Protein AF-A0A8J6YDC1-F1 (afdb_monomer)

Sequence (116 aa):
RLDNTLNIACHFIEGEGILFQLSEHGICASSGSACTSGSLEPSHVLRAMNVPFTAVHGSVRFSLSRYTTDEEIDTVIEVFPEIVASLRRLSPYWDTDSDAPTPEALKMLEQTEMPQ

Mean predicted aligned error: 6.03 Å

Structure (mmCIF, N/CA/C/O backbone):
data_AF-A0A8J6YDC1-F1
#
_entry.id   AF-A0A8J6YDC1-F1
#
loop_
_atom_site.group_PDB
_atom_site.id
_atom_site.type_symbol
_atom_site.label_atom_id
_atom_site.label_alt_id
_atom_site.label_comp_id
_atom_site.label_asym_id
_atom_site.label_entity_id
_atom_site.label_seq_id
_atom_site.pdbx_PDB_ins_code
_atom_site.Cartn_x
_atom_site.Cartn_y
_atom_site.Cartn_z
_atom_site.occupancy
_atom_site.B_iso_or_equiv
_atom_site.auth_seq_id
_atom_site.auth_comp_id
_atom_site.auth_asym_id
_atom_site.auth_atom_id
_atom_site.pdbx_PDB_model_num
ATOM 1 N N . ARG A 1 1 ? 6.953 -9.872 13.954 1.00 62.66 1 ARG A N 1
ATOM 2 C CA . ARG A 1 1 ? 5.987 -8.909 13.369 1.00 62.66 1 ARG A CA 1
ATOM 3 C C . ARG A 1 1 ? 4.886 -8.693 14.397 1.00 62.66 1 ARG A C 1
ATOM 5 O O . ARG A 1 1 ? 4.617 -9.637 15.128 1.00 62.66 1 ARG A O 1
ATOM 12 N N . LEU A 1 2 ? 4.329 -7.487 14.486 1.00 78.81 2 LEU A N 1
ATOM 13 C CA . LEU A 1 2 ? 3.118 -7.236 15.269 1.00 78.81 2 LEU A CA 1
ATOM 14 C C . LEU A 1 2 ? 1.911 -7.742 14.474 1.00 78.81 2 LEU A C 1
ATOM 16 O O . LEU A 1 2 ? 1.873 -7.595 13.252 1.00 78.81 2 LEU A O 1
ATOM 20 N N . ASP A 1 3 ? 0.976 -8.366 15.172 1.00 85.19 3 ASP A N 1
ATOM 21 C CA . ASP A 1 3 ? -0.257 -8.965 14.655 1.00 85.19 3 ASP A CA 1
ATOM 22 C C . ASP A 1 3 ? -1.234 -7.932 14.084 1.00 85.19 3 ASP A C 1
ATOM 24 O O . ASP A 1 3 ? -1.988 -8.235 13.165 1.00 85.19 3 ASP A O 1
ATOM 28 N N . ASN A 1 4 ? -1.169 -6.692 14.560 1.00 91.50 4 ASN A N 1
ATOM 29 C CA . ASN A 1 4 ? -2.057 -5.619 14.130 1.00 91.50 4 ASN A CA 1
ATOM 30 C C . ASN A 1 4 ? -1.497 -4.744 12.995 1.00 91.50 4 ASN A C 1
ATOM 32 O O . ASN A 1 4 ? -2.094 -3.719 12.673 1.00 91.50 4 ASN A O 1
ATOM 36 N N . THR A 1 5 ? -0.344 -5.084 12.412 1.00 91.50 5 THR A N 1
ATOM 37 C CA . THR A 1 5 ? 0.278 -4.265 11.357 1.00 91.50 5 THR A CA 1
ATOM 38 C C . THR A 1 5 ? 0.545 -5.065 10.093 1.00 91.50 5 THR A C 1
ATOM 40 O O . THR A 1 5 ? 1.283 -6.052 10.119 1.00 91.50 5 THR A O 1
ATOM 43 N N . LEU A 1 6 ? 0.028 -4.567 8.973 1.00 91.38 6 LEU A N 1
ATOM 44 C CA . LEU A 1 6 ? 0.273 -5.091 7.636 1.00 91.38 6 LEU A CA 1
ATOM 45 C C . LEU A 1 6 ? 0.980 -4.022 6.803 1.00 91.38 6 LEU A C 1
ATOM 47 O O . LEU A 1 6 ? 0.491 -2.904 6.690 1.00 91.38 6 LEU A O 1
ATOM 51 N N . ASN A 1 7 ? 2.132 -4.359 6.224 1.00 91.00 7 ASN A N 1
ATOM 52 C CA . ASN A 1 7 ? 2.816 -3.517 5.244 1.00 91.00 7 ASN A CA 1
ATOM 53 C C . ASN A 1 7 ? 2.852 -4.252 3.900 1.00 91.00 7 ASN A C 1
ATOM 55 O O . ASN A 1 7 ? 3.315 -5.394 3.84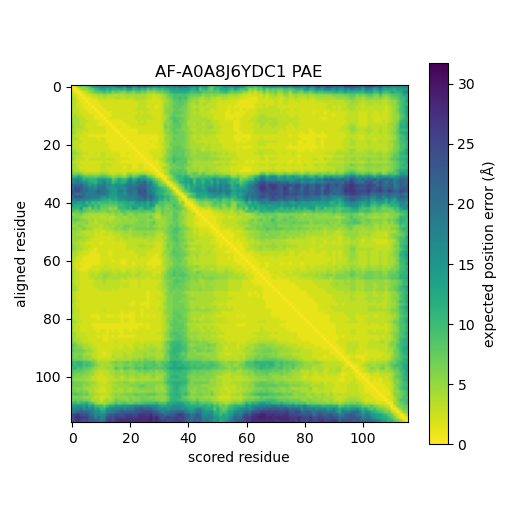3 1.00 91.00 7 ASN A O 1
ATOM 59 N N . ILE A 1 8 ? 2.342 -3.598 2.859 1.00 92.31 8 ILE A N 1
ATOM 60 C CA . ILE A 1 8 ? 2.293 -4.080 1.480 1.00 92.31 8 ILE A CA 1
ATOM 61 C C . ILE A 1 8 ? 3.116 -3.116 0.629 1.00 92.31 8 ILE A C 1
ATOM 63 O O . ILE A 1 8 ? 2.926 -1.906 0.709 1.00 92.31 8 ILE A O 1
ATOM 67 N N . ALA A 1 9 ? 4.013 -3.650 -0.197 1.00 91.44 9 ALA A N 1
ATOM 68 C CA . ALA A 1 9 ? 4.777 -2.881 -1.171 1.00 91.44 9 ALA A CA 1
ATOM 69 C C . ALA A 1 9 ? 4.297 -3.238 -2.580 1.00 91.44 9 ALA A C 1
ATOM 71 O O . ALA A 1 9 ? 4.339 -4.403 -2.975 1.00 91.44 9 ALA A O 1
ATOM 72 N N . CYS A 1 10 ? 3.814 -2.244 -3.320 1.00 93.12 10 CYS A N 1
ATOM 73 C CA . CYS A 1 10 ? 3.312 -2.425 -4.676 1.00 93.12 10 CYS A CA 1
ATOM 74 C C . CYS A 1 10 ? 4.360 -1.971 -5.690 1.00 93.12 10 CYS A C 1
ATOM 76 O O . CYS A 1 10 ? 4.838 -0.840 -5.630 1.00 93.12 10 CYS A O 1
ATOM 78 N N . HIS A 1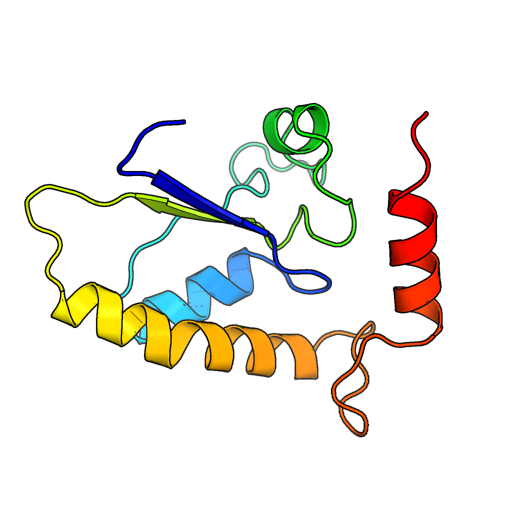 11 ? 4.698 -2.839 -6.643 1.00 92.94 11 HIS A N 1
ATOM 79 C CA . HIS A 1 11 ? 5.635 -2.478 -7.700 1.00 92.94 11 HIS A CA 1
ATOM 80 C C . HIS A 1 11 ? 5.064 -1.404 -8.634 1.00 92.94 11 HIS A C 1
ATOM 82 O O . HIS A 1 11 ? 3.886 -1.457 -8.999 1.00 92.94 11 HIS A O 1
ATOM 88 N N . PHE A 1 12 ? 5.949 -0.502 -9.068 1.00 92.94 12 PHE A N 1
ATOM 89 C CA . PHE A 1 12 ? 5.748 0.459 -10.158 1.00 92.94 12 PHE A CA 1
ATOM 90 C C . PHE A 1 12 ? 4.705 1.553 -9.918 1.00 92.94 12 PHE A C 1
ATOM 92 O O . PHE A 1 12 ? 4.288 2.211 -10.871 1.00 92.94 12 PHE A O 1
ATOM 99 N N . ILE A 1 13 ? 4.295 1.770 -8.671 1.00 93.00 13 ILE A N 1
ATOM 100 C CA . ILE A 1 13 ? 3.370 2.840 -8.289 1.00 93.00 13 ILE A CA 1
ATOM 101 C C . ILE A 1 13 ? 3.851 3.535 -7.015 1.00 93.00 13 ILE A C 1
ATOM 103 O O . ILE A 1 13 ? 4.578 2.951 -6.214 1.00 93.00 13 ILE A O 1
ATOM 107 N N . GLU A 1 14 ? 3.430 4.783 -6.827 1.00 91.12 14 GLU A N 1
ATOM 108 C CA . GLU A 1 14 ? 3.792 5.607 -5.672 1.00 91.12 14 GLU A CA 1
ATOM 109 C C . GLU A 1 14 ? 2.785 5.447 -4.529 1.00 91.12 14 GLU A C 1
ATOM 111 O O . GLU A 1 14 ? 1.569 5.523 -4.729 1.00 91.12 14 GLU A O 1
ATOM 116 N N . GLY A 1 15 ? 3.290 5.284 -3.304 1.00 91.44 15 GLY A N 1
ATOM 117 C CA . GLY A 1 15 ? 2.477 5.107 -2.102 1.00 91.44 15 GLY A CA 1
ATOM 118 C C . GLY A 1 15 ? 1.585 6.312 -1.804 1.00 91.44 15 GLY A C 1
ATOM 119 O O . GLY A 1 15 ? 0.465 6.134 -1.334 1.00 91.44 15 GLY A O 1
ATOM 120 N N . GLU A 1 16 ? 2.027 7.529 -2.137 1.00 90.81 16 GLU A N 1
ATOM 121 C CA . GLU A 1 16 ? 1.213 8.744 -1.983 1.00 90.81 16 GLU A CA 1
ATOM 122 C C . GLU A 1 16 ? -0.052 8.708 -2.850 1.00 90.81 16 GLU A C 1
ATOM 124 O O . GLU A 1 16 ? -1.122 9.090 -2.381 1.00 90.81 16 GLU A O 1
ATOM 129 N N . GLY A 1 17 ? 0.037 8.173 -4.074 1.00 93.38 17 GLY A N 1
ATOM 130 C CA . GLY A 1 17 ? -1.126 7.984 -4.942 1.00 93.38 17 GLY A CA 1
ATOM 131 C C . GLY A 1 17 ? -2.117 6.967 -4.373 1.00 93.38 17 GLY A C 1
ATOM 132 O O . GLY A 1 17 ? -3.328 7.172 -4.460 1.00 93.38 17 GLY A O 1
ATOM 133 N N . ILE A 1 18 ? -1.609 5.905 -3.737 1.00 95.25 18 ILE A N 1
ATOM 134 C CA . ILE A 1 18 ? -2.446 4.906 -3.059 1.00 95.25 18 ILE A CA 1
ATOM 135 C C . ILE A 1 18 ? -3.167 5.549 -1.869 1.00 95.25 18 ILE A C 1
ATOM 137 O O . ILE A 1 18 ? -4.376 5.392 -1.731 1.00 95.25 18 ILE A O 1
ATOM 141 N N . LEU A 1 19 ? -2.450 6.305 -1.029 1.00 94.75 19 LEU A N 1
ATOM 142 C CA . LEU A 1 19 ? -3.049 7.000 0.116 1.00 94.75 19 LEU A CA 1
ATOM 143 C C . LEU A 1 19 ? -4.104 8.022 -0.309 1.00 94.75 19 LEU A C 1
ATOM 145 O O . LEU A 1 19 ? -5.135 8.136 0.350 1.00 94.75 19 LEU A O 1
ATOM 149 N N . PHE A 1 20 ? -3.850 8.748 -1.400 1.00 94.94 20 PHE A N 1
ATOM 150 C CA . PHE A 1 20 ? -4.795 9.716 -1.939 1.00 94.94 20 PHE A CA 1
ATOM 151 C C . PHE A 1 20 ? -6.120 9.044 -2.316 1.00 94.94 20 PHE A C 1
ATOM 153 O O . PHE A 1 20 ? -7.158 9.450 -1.803 1.00 94.94 20 PHE A O 1
ATOM 160 N N . GLN A 1 21 ? -6.093 7.969 -3.111 1.00 96.38 21 GLN A N 1
ATOM 161 C CA . GLN A 1 21 ? -7.328 7.270 -3.492 1.00 96.38 21 GLN A CA 1
ATOM 162 C C . GLN A 1 21 ? -7.989 6.557 -2.304 1.00 96.38 21 GLN A C 1
ATOM 164 O O . GLN A 1 21 ? -9.204 6.619 -2.159 1.00 96.38 21 GLN A O 1
ATOM 169 N N . LEU A 1 22 ? -7.220 5.959 -1.385 1.00 96.31 22 LEU A N 1
ATOM 170 C CA . LEU A 1 22 ? -7.781 5.375 -0.156 1.00 96.31 22 LEU A CA 1
ATOM 171 C C . LEU A 1 22 ? -8.568 6.408 0.667 1.00 96.31 22 LEU A C 1
ATOM 173 O O . LEU A 1 22 ? -9.618 6.080 1.222 1.00 96.31 22 LEU A O 1
ATOM 177 N N . SER A 1 23 ? -8.100 7.660 0.706 1.00 95.56 23 SER A N 1
ATOM 178 C CA . SER A 1 23 ? -8.788 8.736 1.423 1.00 95.56 23 SER A CA 1
ATOM 179 C C . SER A 1 23 ? -10.153 9.090 0.823 1.00 95.56 23 SER A C 1
ATOM 181 O O . SER A 1 23 ? -11.063 9.437 1.575 1.00 95.56 23 SER A O 1
ATOM 183 N N . GLU A 1 24 ? -10.339 8.929 -0.493 1.00 95.38 24 GLU A N 1
ATOM 184 C CA . GLU A 1 24 ? -11.636 9.134 -1.160 1.00 95.38 24 GLU A CA 1
ATOM 185 C C . GLU A 1 24 ? -12.670 8.085 -0.723 1.00 95.38 24 GLU A C 1
ATOM 187 O O . GLU A 1 24 ? -13.863 8.376 -0.656 1.00 95.38 24 GLU A O 1
ATOM 192 N N . HIS A 1 25 ? -12.202 6.897 -0.331 1.00 94.38 25 HIS A N 1
ATOM 193 C CA . HIS A 1 25 ? -13.014 5.831 0.260 1.00 94.38 25 HIS A CA 1
ATOM 194 C C . HIS A 1 25 ? -13.117 5.924 1.793 1.00 94.38 25 HIS A C 1
ATOM 196 O O . HIS A 1 25 ? -13.662 5.026 2.431 1.00 94.38 25 HIS A O 1
ATOM 202 N N . GLY A 1 26 ? -12.593 6.990 2.411 1.00 94.69 26 GLY A N 1
ATOM 203 C CA . GLY A 1 26 ? -12.602 7.165 3.867 1.00 94.69 26 GLY A CA 1
ATOM 204 C C . GLY A 1 26 ? -11.629 6.251 4.623 1.00 94.69 26 GLY A C 1
ATOM 205 O O . GLY A 1 26 ? -11.734 6.131 5.843 1.00 94.69 26 GLY A O 1
ATOM 206 N N . ILE A 1 27 ? -10.674 5.619 3.931 1.00 95.94 27 ILE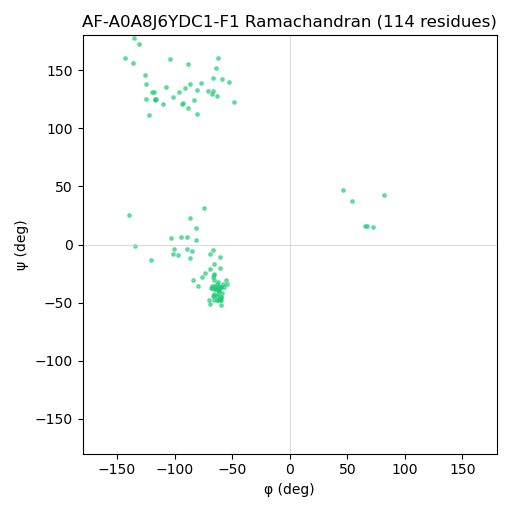 A N 1
ATOM 207 C CA . ILE A 1 27 ? -9.702 4.699 4.529 1.00 95.94 27 ILE A CA 1
ATOM 208 C C . ILE A 1 27 ? -8.422 5.455 4.889 1.00 95.94 27 ILE A C 1
ATOM 210 O O . ILE A 1 27 ? -7.724 6.006 4.037 1.00 95.94 27 ILE A O 1
ATOM 214 N N . CYS A 1 28 ? -8.064 5.419 6.171 1.00 93.88 28 CYS A N 1
ATOM 215 C CA . CYS A 1 28 ? -6.818 5.988 6.672 1.00 93.88 28 CYS A CA 1
ATOM 216 C C . CYS A 1 28 ? -5.706 4.932 6.694 1.00 93.88 28 CYS A C 1
ATOM 218 O O . CYS A 1 28 ? -5.796 3.928 7.399 1.00 93.88 28 CYS A O 1
ATOM 220 N N . ALA A 1 29 ? -4.610 5.197 5.987 1.00 94.38 29 ALA A N 1
ATOM 221 C CA . ALA A 1 29 ? -3.402 4.378 6.006 1.00 94.38 29 ALA A CA 1
ATOM 222 C C . ALA A 1 29 ? -2.149 5.263 6.107 1.00 94.38 29 ALA A C 1
ATOM 224 O O . ALA A 1 29 ? -2.228 6.489 6.154 1.00 94.38 29 ALA A O 1
ATOM 225 N N . SER A 1 30 ? -0.971 4.644 6.174 1.00 91.06 30 SER A N 1
ATOM 226 C CA . SER A 1 30 ? 0.309 5.365 6.202 1.00 91.06 30 SER A CA 1
ATOM 227 C C . SER A 1 30 ? 1.236 4.863 5.106 1.00 91.06 30 SER A C 1
ATOM 229 O O . SER A 1 30 ? 1.228 3.674 4.808 1.00 91.06 30 SER A O 1
ATOM 231 N N . SER A 1 31 ? 2.058 5.740 4.533 1.00 86.75 31 SER A N 1
ATOM 232 C CA . SER A 1 31 ? 3.088 5.325 3.581 1.00 86.75 31 SER A CA 1
ATOM 233 C C . SER A 1 31 ? 4.360 4.927 4.329 1.00 86.75 31 SER A C 1
ATOM 235 O O . SER A 1 31 ? 4.771 5.591 5.285 1.00 86.75 31 SER A O 1
ATOM 237 N N . GLY A 1 32 ? 4.987 3.833 3.896 1.00 68.38 32 GLY A N 1
ATOM 238 C CA . GLY A 1 32 ? 6.307 3.404 4.359 1.00 68.38 32 GLY A CA 1
ATOM 239 C C . GLY A 1 32 ? 7.470 4.071 3.614 1.00 68.38 32 GLY A C 1
ATOM 240 O O . GLY A 1 32 ? 8.620 3.860 4.001 1.00 68.38 32 GLY A O 1
ATOM 241 N N . SER A 1 33 ? 7.191 4.871 2.575 1.00 61.75 33 SER A N 1
ATOM 242 C CA . SER A 1 33 ? 8.156 5.327 1.561 1.00 61.75 33 SER A CA 1
ATOM 243 C C . SER A 1 33 ? 9.051 6.521 1.941 1.00 61.75 33 SER A C 1
ATOM 245 O O . SER A 1 33 ? 9.760 7.022 1.081 1.00 61.75 33 SER A O 1
ATOM 247 N N . ALA A 1 34 ? 9.128 6.901 3.225 1.00 53.34 34 ALA A N 1
ATOM 248 C CA . ALA A 1 34 ? 9.953 8.006 3.762 1.00 53.34 34 ALA A CA 1
ATOM 249 C C . ALA A 1 34 ? 9.380 9.439 3.650 1.00 53.34 34 ALA A C 1
ATOM 251 O O . ALA A 1 34 ? 10.115 10.401 3.441 1.00 53.34 34 ALA A O 1
ATOM 252 N N . CYS A 1 35 ? 8.090 9.639 3.921 1.00 50.41 35 CYS A N 1
ATOM 253 C CA . CYS A 1 35 ? 7.455 10.965 3.828 1.00 50.41 35 CYS A CA 1
ATOM 254 C C . CYS A 1 35 ? 7.775 11.979 4.965 1.00 50.41 35 CYS A C 1
ATOM 256 O O . CYS A 1 35 ? 6.929 12.811 5.272 1.00 50.41 35 CYS A O 1
ATOM 258 N N . THR A 1 36 ? 8.959 11.990 5.602 1.00 46.56 36 THR A N 1
ATOM 259 C CA . THR A 1 36 ? 9.281 13.030 6.622 1.00 46.56 36 THR A CA 1
ATOM 260 C C . THR A 1 36 ? 10.703 13.609 6.604 1.00 46.56 36 THR A C 1
ATOM 262 O O . THR A 1 36 ? 11.155 14.107 7.633 1.00 46.56 36 THR A O 1
ATOM 265 N N . SER A 1 37 ? 11.437 13.606 5.484 1.00 51.28 37 SER A N 1
ATOM 266 C CA . SER A 1 37 ? 12.765 14.267 5.449 1.00 51.28 37 SER A CA 1
ATOM 267 C C . SER A 1 37 ? 13.059 15.161 4.240 1.00 51.28 37 SER A C 1
ATOM 269 O O . SER A 1 37 ? 14.134 15.754 4.196 1.00 51.28 37 SER A O 1
ATOM 271 N N . GLY A 1 38 ? 12.143 15.299 3.272 1.00 49.44 38 GLY A N 1
ATOM 272 C CA . GLY A 1 38 ? 12.413 16.067 2.044 1.00 49.44 38 GLY A CA 1
ATOM 273 C C . GLY A 1 38 ? 13.512 15.454 1.163 1.00 49.44 38 GLY A C 1
ATOM 274 O O . GLY A 1 38 ? 14.056 16.128 0.293 1.00 49.44 38 GLY A O 1
ATOM 275 N N . SER A 1 39 ? 13.858 14.187 1.403 1.00 53.59 39 SER A N 1
ATOM 276 C CA . SER A 1 39 ? 14.831 13.421 0.631 1.00 53.59 39 SER A CA 1
ATOM 277 C C . SER A 1 39 ? 14.100 12.388 -0.223 1.00 53.59 39 SER A C 1
ATOM 279 O O . SER A 1 39 ? 13.217 11.702 0.282 1.00 53.59 39 SER A O 1
ATOM 281 N N . LEU A 1 40 ? 14.489 12.261 -1.498 1.00 58.50 40 LEU A N 1
ATOM 282 C CA . LEU A 1 40 ? 14.022 11.202 -2.409 1.00 58.50 40 LEU A CA 1
ATOM 283 C C . LEU A 1 40 ? 14.504 9.797 -1.994 1.00 58.50 40 LEU A C 1
ATOM 285 O O . LEU A 1 40 ? 14.160 8.810 -2.641 1.00 58.50 40 LEU A O 1
ATOM 289 N N . GLU A 1 41 ? 15.344 9.704 -0.961 1.00 63.44 41 GLU A N 1
ATOM 290 C CA . GLU A 1 41 ? 15.940 8.446 -0.537 1.00 63.44 41 GLU A CA 1
ATOM 291 C C . GLU A 1 41 ? 14.903 7.513 0.108 1.00 63.44 41 GLU A C 1
ATOM 293 O O . GLU A 1 41 ? 14.182 7.920 1.026 1.00 63.44 41 GLU A O 1
ATOM 298 N N . PRO A 1 42 ? 14.866 6.233 -0.301 1.00 65.88 42 PRO A N 1
ATOM 299 C CA . PRO A 1 42 ? 13.924 5.276 0.248 1.00 65.88 42 PRO A CA 1
ATOM 300 C C . PRO A 1 42 ? 14.163 5.029 1.737 1.00 65.88 42 PRO A C 1
ATOM 302 O O . PRO A 1 42 ? 15.291 5.088 2.237 1.00 65.88 42 PRO A O 1
ATOM 305 N N . SER A 1 43 ? 13.085 4.680 2.445 1.00 71.75 43 SER A N 1
ATOM 306 C CA . SER A 1 43 ? 13.111 4.382 3.879 1.00 71.75 43 SER A CA 1
ATOM 307 C C . SER A 1 43 ? 14.243 3.420 4.238 1.00 71.75 43 SER A C 1
ATOM 309 O O . SER A 1 43 ? 14.307 2.294 3.740 1.00 71.75 43 SER A O 1
ATOM 311 N N . HIS A 1 44 ? 15.120 3.850 5.152 1.00 74.19 44 HIS A N 1
ATOM 312 C CA . HIS A 1 44 ? 16.244 3.043 5.634 1.00 74.19 44 HIS A CA 1
ATOM 313 C C . HIS A 1 44 ? 15.788 1.685 6.193 1.00 74.19 44 HIS A C 1
ATOM 315 O O . HIS A 1 44 ? 16.505 0.697 6.060 1.00 74.19 44 HIS A O 1
ATOM 321 N N . VAL A 1 45 ? 14.574 1.614 6.757 1.00 81.00 45 VAL A N 1
ATOM 322 C CA . VAL A 1 45 ? 13.970 0.365 7.239 1.00 81.00 45 VAL A CA 1
ATOM 323 C C . VAL A 1 45 ? 13.587 -0.543 6.072 1.00 81.00 45 VAL A C 1
ATOM 325 O O . VAL A 1 45 ? 13.932 -1.719 6.090 1.00 81.00 45 VAL A O 1
ATOM 328 N N . LEU A 1 46 ? 12.905 -0.022 5.046 1.00 78.50 46 LEU A N 1
ATOM 329 C CA . LEU A 1 46 ? 12.504 -0.831 3.886 1.00 78.50 46 LEU A CA 1
ATOM 330 C C . LEU A 1 46 ? 13.725 -1.340 3.106 1.00 78.50 46 LEU A C 1
ATOM 332 O O . LEU A 1 46 ? 13.743 -2.496 2.690 1.00 78.50 46 LEU A O 1
ATOM 336 N N . ARG A 1 47 ? 14.776 -0.517 2.995 1.00 75.31 47 ARG A N 1
ATOM 337 C CA . ARG A 1 47 ? 16.073 -0.923 2.433 1.00 75.31 47 ARG A CA 1
ATOM 338 C C . ARG A 1 47 ? 16.713 -2.050 3.239 1.00 75.31 47 ARG A C 1
ATOM 340 O O . ARG A 1 47 ? 17.129 -3.040 2.657 1.00 75.31 47 ARG A O 1
ATOM 347 N N . ALA A 1 48 ? 16.758 -1.929 4.567 1.00 83.31 48 ALA A N 1
ATOM 348 C CA . ALA A 1 48 ? 17.301 -2.973 5.440 1.00 83.31 48 ALA A CA 1
ATOM 349 C C . ALA A 1 48 ? 16.466 -4.268 5.423 1.00 83.31 48 ALA A C 1
ATOM 351 O O . ALA A 1 48 ? 16.992 -5.345 5.688 1.00 83.31 48 ALA A O 1
ATOM 352 N N . MET A 1 49 ? 15.172 -4.174 5.102 1.00 83.50 49 MET A N 1
ATOM 353 C CA . MET A 1 49 ? 14.291 -5.326 4.881 1.00 83.50 49 MET A CA 1
ATOM 354 C C . MET A 1 49 ? 14.417 -5.929 3.474 1.00 83.50 49 MET A C 1
ATOM 356 O O . MET A 1 49 ? 13.663 -6.848 3.160 1.00 83.50 49 MET A O 1
ATOM 360 N N . ASN A 1 50 ? 15.337 -5.432 2.638 1.00 83.38 50 ASN A N 1
ATOM 361 C CA . ASN A 1 50 ? 15.514 -5.842 1.243 1.00 83.38 50 ASN A CA 1
ATOM 362 C C . ASN A 1 50 ? 14.221 -5.743 0.419 1.00 83.38 50 ASN A C 1
ATOM 364 O O . ASN A 1 50 ? 13.946 -6.587 -0.433 1.00 83.38 50 ASN A O 1
ATOM 368 N N . VAL A 1 51 ? 13.407 -4.712 0.668 1.00 83.56 51 VAL A N 1
ATOM 369 C CA . VAL A 1 51 ? 12.269 -4.412 -0.206 1.00 83.56 51 VAL A CA 1
ATOM 370 C C . VAL A 1 51 ? 12.812 -3.944 -1.561 1.00 83.56 51 VAL A C 1
ATOM 372 O O . VAL A 1 51 ? 13.645 -3.032 -1.583 1.00 83.56 51 VAL A O 1
ATOM 375 N N . PRO A 1 52 ? 12.349 -4.523 -2.684 1.00 86.75 52 PRO A N 1
ATOM 376 C CA . PRO A 1 52 ? 12.786 -4.129 -4.014 1.00 86.75 52 PRO A CA 1
ATOM 377 C C . PRO A 1 52 ? 12.661 -2.628 -4.268 1.00 86.75 52 PRO A C 1
ATOM 379 O O . PRO A 1 52 ? 11.644 -2.024 -3.924 1.00 86.75 52 PRO A O 1
ATOM 382 N N . PHE A 1 53 ? 13.646 -2.031 -4.947 1.00 84.19 53 PHE A N 1
ATOM 383 C CA . PHE A 1 53 ? 13.587 -0.612 -5.325 1.00 84.19 53 PHE A CA 1
ATOM 384 C C . PHE A 1 53 ? 12.348 -0.299 -6.179 1.00 84.19 53 PHE A C 1
ATOM 386 O O . PHE A 1 53 ? 11.724 0.744 -6.027 1.00 84.19 53 PHE A O 1
ATOM 393 N N . THR A 1 54 ? 11.921 -1.251 -7.007 1.00 88.94 54 THR A N 1
ATOM 394 C CA . THR A 1 54 ? 10.706 -1.146 -7.823 1.00 88.94 54 THR A CA 1
ATOM 395 C C . THR A 1 54 ? 9.408 -1.087 -7.007 1.00 88.94 54 THR A C 1
ATOM 397 O O . THR A 1 54 ? 8.390 -0.691 -7.564 1.00 88.94 54 THR A O 1
ATOM 400 N N . ALA A 1 55 ? 9.418 -1.458 -5.718 1.00 89.56 55 ALA A N 1
ATOM 401 C CA . ALA A 1 55 ? 8.246 -1.462 -4.830 1.00 89.56 55 ALA A CA 1
ATOM 402 C C . ALA A 1 55 ? 8.384 -0.569 -3.586 1.00 89.56 55 ALA A C 1
ATOM 404 O O . ALA A 1 55 ? 7.395 -0.318 -2.899 1.00 89.56 55 ALA A O 1
ATOM 405 N N . VAL A 1 56 ? 9.591 -0.092 -3.267 1.00 86.94 56 VAL A N 1
ATOM 406 C CA . VAL A 1 56 ? 9.867 0.637 -2.017 1.00 86.94 56 VAL A CA 1
ATOM 407 C C . VAL A 1 56 ? 9.051 1.926 -1.892 1.00 86.94 56 VAL A C 1
ATOM 409 O O . VAL A 1 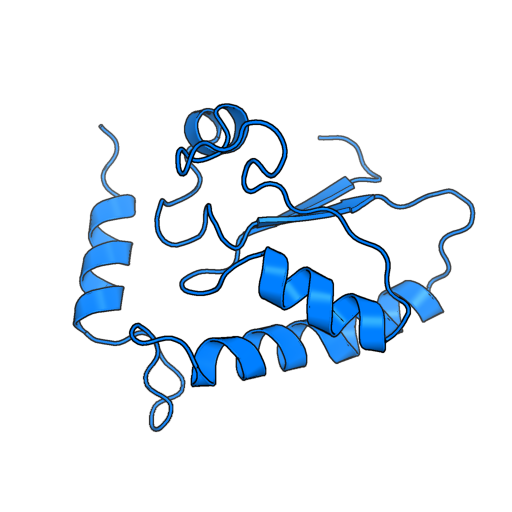56 ? 8.593 2.273 -0.802 1.00 86.94 56 VAL A O 1
ATOM 412 N N . HIS A 1 57 ? 8.826 2.600 -3.019 1.00 87.50 57 HIS A N 1
ATOM 413 C CA . HIS A 1 57 ? 8.042 3.826 -3.099 1.00 87.50 57 HIS A CA 1
ATOM 414 C C . HIS A 1 57 ? 6.531 3.564 -3.011 1.00 87.50 57 HIS A C 1
ATOM 416 O O . HIS A 1 57 ? 5.800 4.375 -2.449 1.00 87.50 57 HIS A O 1
ATOM 422 N N . GLY A 1 58 ? 6.077 2.382 -3.436 1.00 91.31 58 GLY A N 1
ATOM 423 C CA . GLY A 1 58 ? 4.694 1.908 -3.348 1.00 91.31 58 GLY A CA 1
ATOM 424 C C . GLY A 1 58 ? 4.337 1.211 -2.032 1.00 91.31 58 GLY A C 1
ATOM 425 O O . GLY A 1 58 ? 3.429 0.379 -2.014 1.00 91.31 58 GLY A O 1
ATOM 426 N N . SER A 1 59 ? 5.070 1.472 -0.944 1.00 91.31 59 SER A N 1
ATOM 427 C CA . SER A 1 59 ? 4.824 0.845 0.361 1.00 91.31 59 SER A CA 1
ATOM 428 C C . SER A 1 59 ? 3.719 1.554 1.140 1.00 91.31 59 SER A C 1
ATOM 430 O O . SER A 1 59 ? 3.830 2.735 1.464 1.00 91.31 59 SER A O 1
ATOM 432 N N . VAL A 1 60 ? 2.696 0.798 1.533 1.00 92.88 60 VAL A N 1
ATOM 433 C CA . VAL A 1 60 ? 1.588 1.248 2.380 1.00 92.88 60 VAL A CA 1
ATOM 434 C C . VAL A 1 60 ? 1.471 0.330 3.589 1.00 92.88 60 VAL A C 1
ATOM 436 O O . VAL A 1 60 ? 1.594 -0.892 3.495 1.00 92.88 60 VAL A O 1
ATOM 439 N N . ARG A 1 61 ? 1.238 0.929 4.754 1.00 93.38 61 ARG A N 1
ATOM 440 C CA . ARG A 1 61 ? 1.033 0.247 6.025 1.00 93.38 61 ARG A CA 1
ATOM 441 C C . ARG A 1 61 ? -0.365 0.524 6.561 1.00 93.38 61 ARG A C 1
ATOM 443 O O . ARG A 1 61 ? -0.703 1.679 6.844 1.00 93.38 61 ARG A O 1
ATOM 450 N N . PHE A 1 62 ? -1.082 -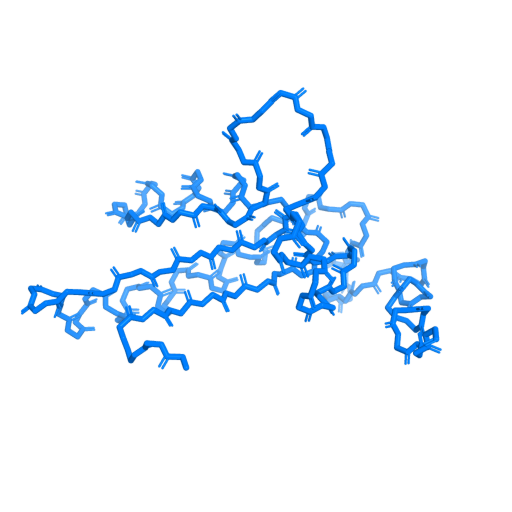0.563 6.813 1.00 94.25 62 PHE A N 1
ATOM 451 C CA . PHE A 1 62 ? -2.324 -0.618 7.571 1.00 94.25 62 PHE A CA 1
ATOM 452 C C . PHE A 1 62 ? -2.022 -1.012 9.020 1.00 94.25 62 PHE A C 1
ATOM 454 O O . PHE A 1 62 ? -1.286 -1.970 9.279 1.00 94.25 62 PHE A O 1
ATOM 461 N N . SER A 1 63 ? -2.578 -0.254 9.960 1.00 94.12 63 SER A N 1
ATOM 462 C CA . SER A 1 63 ? -2.448 -0.492 11.398 1.00 94.12 63 SER A CA 1
ATOM 463 C C . SER A 1 63 ? -3.843 -0.654 11.980 1.00 94.12 63 SER A C 1
ATOM 465 O O . SER A 1 63 ? -4.610 0.305 12.015 1.00 94.12 63 SER A O 1
ATOM 467 N N . LEU A 1 64 ? -4.164 -1.862 12.421 1.00 95.00 64 LEU A N 1
ATOM 468 C CA . LEU A 1 64 ? -5.480 -2.215 12.934 1.00 95.00 64 LEU A CA 1
ATOM 469 C C . LEU A 1 64 ? -5.562 -1.946 14.438 1.00 95.00 64 LEU A C 1
ATOM 471 O O . LEU A 1 64 ? -4.552 -1.933 15.158 1.00 95.00 64 LEU A O 1
ATOM 475 N N . SER A 1 65 ? -6.784 -1.738 14.920 1.00 94.00 65 SER A N 1
ATOM 476 C CA . SER A 1 65 ? -7.074 -1.528 16.336 1.00 94.00 65 SER A CA 1
ATOM 477 C C . SER A 1 65 ? -8.213 -2.432 16.798 1.00 94.00 65 SER A C 1
ATOM 479 O O . SER A 1 65 ? -8.907 -3.039 15.992 1.00 94.00 65 SER A O 1
ATOM 481 N N . ARG A 1 66 ? -8.473 -2.455 18.109 1.00 94.88 66 ARG A N 1
ATOM 482 C CA . ARG A 1 66 ? -9.642 -3.143 18.686 1.00 94.88 66 ARG A CA 1
ATOM 483 C C . ARG A 1 66 ? -11.002 -2.618 18.198 1.00 94.88 66 ARG A C 1
ATOM 485 O O . ARG A 1 66 ? -12.019 -3.189 18.570 1.00 94.88 66 ARG A O 1
ATOM 492 N N . TYR A 1 67 ? -11.012 -1.483 17.502 1.00 95.88 67 TYR A N 1
ATOM 493 C CA . TYR A 1 67 ? -12.212 -0.860 16.950 1.00 95.88 67 TYR A CA 1
ATOM 494 C C . TYR A 1 67 ? -12.374 -1.123 15.455 1.00 95.88 67 TYR A C 1
ATOM 496 O O . TYR A 1 67 ? -13.408 -0.759 14.916 1.00 95.88 67 TYR A O 1
ATOM 504 N N . THR A 1 68 ? -11.369 -1.721 14.807 1.00 96.06 68 THR A N 1
ATOM 505 C CA . THR A 1 68 ? -11.473 -2.093 13.399 1.00 96.06 68 THR A CA 1
ATOM 506 C C . THR A 1 68 ? -12.520 -3.191 13.242 1.00 96.06 68 THR A C 1
ATOM 508 O O . THR A 1 68 ? -12.482 -4.162 14.004 1.00 96.06 68 THR A O 1
ATOM 511 N N . THR A 1 69 ? -13.434 -3.040 12.285 1.00 97.25 69 THR A N 1
ATOM 512 C CA . THR A 1 69 ? -14.491 -4.030 12.017 1.00 97.25 69 THR A CA 1
ATOM 513 C C . THR A 1 69 ? -14.197 -4.858 10.770 1.00 97.25 69 THR A C 1
ATOM 515 O O . THR A 1 69 ? -13.408 -4.454 9.916 1.00 97.25 69 THR A O 1
ATOM 518 N N . ASP A 1 70 ? -14.831 -6.026 10.660 1.00 97.12 70 ASP A N 1
ATOM 519 C CA . ASP A 1 70 ? -14.668 -6.899 9.493 1.00 97.12 70 ASP A CA 1
ATOM 520 C C . ASP A 1 70 ? -15.182 -6.209 8.217 1.00 97.12 70 ASP A C 1
ATOM 522 O O . ASP A 1 70 ? -14.557 -6.318 7.168 1.00 97.12 70 ASP A O 1
ATOM 526 N N . GLU A 1 71 ? -16.232 -5.388 8.316 1.00 97.56 71 GLU A N 1
ATOM 527 C CA . GLU A 1 71 ? -16.771 -4.622 7.186 1.00 97.56 71 GLU A CA 1
ATOM 528 C C . GLU A 1 71 ? -15.788 -3.556 6.672 1.00 97.56 71 GLU A C 1
ATOM 530 O O . GLU A 1 71 ? -15.700 -3.307 5.466 1.00 97.56 71 GLU A O 1
ATOM 535 N N . GLU A 1 72 ? -15.023 -2.922 7.570 1.00 96.62 72 GLU A N 1
ATOM 536 C CA . GLU A 1 72 ? -13.946 -2.008 7.171 1.00 96.62 72 GLU A CA 1
ATOM 537 C C . GLU A 1 72 ? -12.838 -2.766 6.426 1.00 96.62 72 GLU A C 1
ATOM 539 O O . GLU A 1 72 ? -12.298 -2.258 5.441 1.00 96.62 72 GLU A O 1
ATOM 544 N N . ILE A 1 73 ? -12.517 -3.992 6.856 1.00 96.69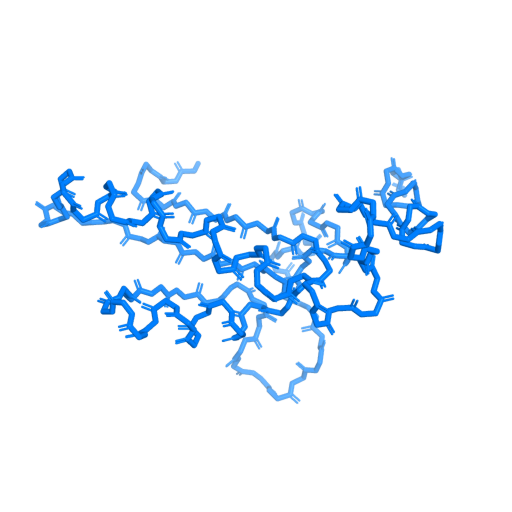 73 ILE A N 1
ATOM 545 C CA . ILE A 1 73 ? -11.542 -4.850 6.171 1.00 96.69 73 ILE A CA 1
ATOM 546 C C . ILE A 1 73 ? -12.058 -5.286 4.799 1.00 96.69 73 ILE A C 1
ATOM 548 O O . ILE A 1 73 ? -11.311 -5.192 3.825 1.00 96.69 73 ILE A O 1
ATOM 552 N N . ASP A 1 74 ? -13.321 -5.698 4.699 1.00 97.69 74 ASP A N 1
ATOM 553 C CA . ASP A 1 74 ? -13.951 -6.078 3.433 1.00 97.69 74 ASP A CA 1
ATOM 554 C C . ASP A 1 74 ? -13.924 -4.915 2.434 1.00 97.69 74 ASP A C 1
ATOM 556 O O . ASP A 1 74 ? -13.549 -5.100 1.276 1.00 97.69 74 ASP A O 1
ATOM 560 N N . THR A 1 75 ? -14.195 -3.693 2.907 1.00 97.00 75 THR A N 1
ATOM 561 C CA . THR A 1 75 ? -14.099 -2.475 2.088 1.00 97.00 75 THR A CA 1
ATOM 562 C C . THR A 1 75 ? -12.677 -2.279 1.555 1.00 97.00 75 THR A C 1
ATOM 564 O O . THR A 1 75 ? -12.488 -1.998 0.372 1.00 97.00 75 THR A O 1
ATOM 567 N N . VAL A 1 76 ? -11.650 -2.455 2.398 1.00 97.12 76 VAL A N 1
ATOM 568 C CA . VAL A 1 76 ? -10.244 -2.358 1.964 1.00 97.12 76 VAL A CA 1
ATOM 569 C C . VAL A 1 76 ? -9.916 -3.429 0.920 1.00 97.12 76 VAL A C 1
ATOM 571 O O . VAL A 1 76 ? -9.234 -3.125 -0.058 1.00 97.12 76 VAL A O 1
ATOM 574 N N . ILE A 1 77 ? -10.385 -4.665 1.106 1.00 97.06 77 ILE A N 1
ATOM 575 C CA . ILE A 1 77 ? -10.146 -5.776 0.172 1.00 97.06 77 ILE A CA 1
ATOM 576 C C . ILE A 1 77 ? -10.796 -5.507 -1.190 1.00 97.06 77 ILE A C 1
ATOM 578 O O . ILE A 1 77 ? -10.199 -5.847 -2.211 1.00 97.06 77 ILE A O 1
ATOM 582 N N . GLU A 1 78 ? -11.974 -4.884 -1.211 1.00 97.19 78 GLU A N 1
ATOM 583 C CA . GLU A 1 78 ? -12.676 -4.508 -2.440 1.00 97.19 78 GLU A CA 1
ATOM 584 C C . GLU A 1 78 ? -11.950 -3.376 -3.182 1.00 97.19 78 GLU A C 1
ATOM 586 O O . GLU A 1 78 ? -11.624 -3.517 -4.360 1.00 97.19 78 GLU A O 1
ATOM 591 N N . VAL A 1 79 ? -11.617 -2.280 -2.490 1.00 97.38 79 VAL A N 1
ATOM 592 C CA . VAL A 1 79 ? -11.115 -1.065 -3.158 1.00 97.38 79 VAL A CA 1
ATOM 593 C C . VAL A 1 79 ? -9.612 -1.086 -3.443 1.00 97.38 79 VAL A C 1
ATOM 595 O O . VAL A 1 79 ? -9.150 -0.497 -4.420 1.00 97.38 79 VAL A O 1
ATOM 598 N N . PHE A 1 80 ? -8.802 -1.755 -2.614 1.00 97.25 80 PHE A N 1
ATOM 599 C CA . PHE A 1 80 ? -7.342 -1.674 -2.720 1.00 97.25 80 PHE A CA 1
ATOM 600 C C . PHE A 1 80 ? -6.799 -2.231 -4.050 1.00 97.25 80 PHE A C 1
ATOM 602 O O . PHE A 1 80 ? -5.962 -1.561 -4.665 1.00 97.25 80 PHE A O 1
ATOM 609 N N . PRO A 1 81 ? -7.259 -3.395 -4.557 1.00 96.44 81 PRO A N 1
ATOM 610 C CA . PRO A 1 81 ? -6.848 -3.890 -5.870 1.00 96.44 81 PRO A CA 1
ATOM 611 C C . PRO A 1 81 ? -7.234 -2.942 -7.011 1.00 96.44 81 PRO A C 1
ATOM 613 O O . PRO A 1 81 ? -6.437 -2.744 -7.931 1.00 96.44 81 PRO A O 1
ATOM 616 N N . GLU A 1 82 ? -8.415 -2.323 -6.943 1.00 96.56 82 GLU A N 1
ATOM 617 C CA . GLU A 1 82 ? -8.888 -1.378 -7.962 1.00 96.56 82 GLU A CA 1
ATOM 618 C C . GLU A 1 82 ? -8.031 -0.110 -8.001 1.00 96.56 82 GLU A C 1
ATOM 620 O O . GLU A 1 82 ? -7.626 0.331 -9.081 1.00 96.56 82 GLU A O 1
ATOM 625 N N . ILE A 1 83 ? -7.676 0.427 -6.830 1.00 96.94 83 ILE A N 1
ATOM 626 C CA . ILE A 1 83 ? -6.761 1.567 -6.685 1.00 96.94 83 ILE A CA 1
ATOM 627 C C . ILE A 1 83 ? -5.393 1.237 -7.292 1.00 96.94 83 ILE A C 1
ATOM 629 O O . ILE A 1 83 ? -4.855 2.010 -8.089 1.00 96.94 83 ILE A O 1
ATOM 633 N N . VAL A 1 84 ? -4.834 0.067 -6.960 1.00 96.25 84 VAL A N 1
ATOM 634 C CA . VAL A 1 84 ? -3.542 -0.389 -7.498 1.00 96.25 84 VAL A CA 1
ATOM 635 C C . VAL A 1 84 ? -3.598 -0.517 -9.021 1.00 96.25 84 VAL A C 1
ATOM 637 O O . VAL A 1 84 ? -2.705 -0.016 -9.706 1.00 96.25 84 VAL A O 1
ATOM 640 N N . ALA 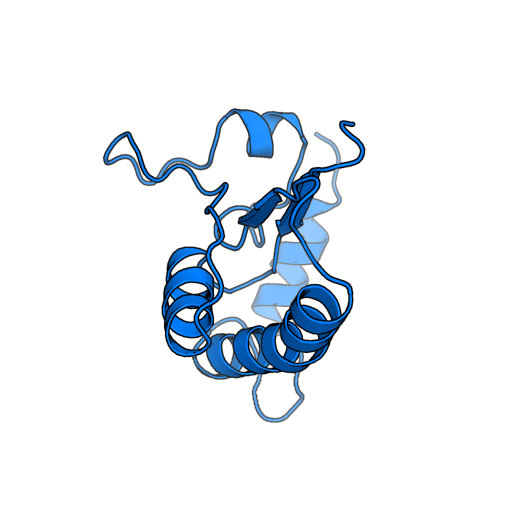A 1 85 ? -4.647 -1.137 -9.565 1.00 95.12 85 ALA A N 1
ATOM 641 C CA . ALA A 1 85 ? -4.844 -1.256 -11.008 1.00 95.12 85 ALA A CA 1
ATOM 642 C C . ALA A 1 85 ? -4.997 0.120 -11.678 1.00 95.12 85 ALA A C 1
ATOM 644 O O . ALA A 1 85 ? -4.443 0.361 -12.751 1.00 95.12 85 ALA A O 1
ATOM 645 N N . SER A 1 86 ? -5.701 1.050 -11.030 1.00 94.94 86 SER A N 1
ATOM 646 C CA . SER A 1 86 ? -5.885 2.417 -11.517 1.00 94.94 86 SER A CA 1
ATOM 647 C C . SER A 1 86 ? -4.574 3.182 -11.624 1.00 94.94 86 SER A C 1
ATOM 649 O O . SER A 1 86 ? -4.275 3.753 -12.674 1.00 94.94 86 SER A O 1
ATOM 651 N N . LEU A 1 87 ? -3.746 3.126 -10.582 1.00 95.44 87 LEU A N 1
ATOM 652 C CA . LEU A 1 87 ? -2.434 3.772 -10.576 1.00 95.44 87 LEU A CA 1
ATOM 653 C C . LEU A 1 87 ? -1.466 3.122 -11.566 1.00 95.44 87 LEU A C 1
ATOM 655 O O . LEU A 1 87 ? -0.683 3.822 -12.204 1.00 95.44 87 LEU A O 1
ATOM 659 N N . ARG A 1 88 ? -1.543 1.799 -11.745 1.00 95.06 88 ARG A N 1
ATOM 660 C CA . ARG A 1 88 ? -0.726 1.079 -12.728 1.00 95.06 88 ARG A CA 1
ATOM 661 C C . ARG A 1 88 ? -0.991 1.544 -14.152 1.00 95.06 88 ARG A C 1
ATOM 663 O O . ARG A 1 88 ? -0.033 1.728 -14.886 1.00 95.06 88 ARG A O 1
ATOM 670 N N . ARG A 1 89 ? -2.237 1.866 -14.517 1.00 92.88 89 ARG A N 1
ATOM 671 C CA . ARG A 1 89 ? -2.550 2.429 -15.847 1.00 92.88 89 ARG A CA 1
ATOM 672 C C . ARG A 1 89 ? -1.860 3.763 -16.148 1.00 92.88 89 ARG A C 1
ATOM 674 O O . ARG A 1 89 ? -1.767 4.146 -17.308 1.00 92.88 89 ARG A O 1
ATOM 681 N N . LEU A 1 90 ? -1.406 4.478 -15.120 1.00 92.19 90 LEU A N 1
ATOM 682 C CA . LEU A 1 90 ? -0.669 5.738 -15.250 1.00 92.19 90 LEU A CA 1
ATOM 683 C C . LEU A 1 90 ? 0.851 5.541 -15.170 1.00 92.19 90 LEU A C 1
ATOM 685 O O . LEU A 1 90 ? 1.608 6.487 -15.393 1.00 92.19 90 LEU A O 1
ATOM 689 N N . SER A 1 91 ? 1.306 4.337 -14.821 1.00 92.38 91 SER A N 1
ATOM 690 C CA . SER A 1 91 ? 2.719 4.036 -14.648 1.00 92.38 91 SER A CA 1
ATOM 691 C C . SER A 1 91 ? 3.393 3.785 -15.998 1.00 92.38 91 SER A C 1
ATOM 693 O O . SER A 1 91 ? 2.905 2.969 -16.775 1.00 92.38 91 SER A O 1
ATOM 695 N N . PRO A 1 92 ? 4.564 4.387 -16.275 1.00 91.94 92 PRO A N 1
ATOM 696 C CA . PRO A 1 92 ? 5.326 4.107 -17.496 1.00 91.94 92 PRO A CA 1
ATOM 697 C C . PRO A 1 92 ? 5.944 2.696 -17.519 1.00 91.94 92 PRO A C 1
ATOM 699 O O . PRO A 1 92 ? 6.503 2.285 -18.532 1.00 91.94 92 PRO A O 1
ATOM 702 N N . TYR A 1 93 ? 5.882 1.966 -16.401 1.00 92.69 93 TYR A N 1
ATOM 703 C CA . TYR A 1 93 ? 6.437 0.620 -16.238 1.00 92.69 93 TYR A CA 1
ATOM 704 C C . TYR A 1 93 ? 5.365 -0.478 -16.286 1.00 92.69 93 TYR A C 1
ATOM 706 O O . TYR A 1 93 ? 5.671 -1.648 -16.049 1.00 92.69 93 TYR A O 1
ATOM 714 N N . TRP A 1 94 ? 4.116 -0.113 -16.581 1.00 93.44 94 TRP A N 1
ATOM 715 C CA . TRP A 1 94 ? 3.001 -1.040 -16.727 1.00 93.44 94 TRP A CA 1
ATOM 716 C C . TRP A 1 94 ? 2.421 -0.936 -18.135 1.00 93.44 94 TRP A C 1
ATOM 718 O O . TRP A 1 94 ? 2.151 0.157 -18.626 1.00 93.44 94 TRP A O 1
ATOM 728 N N . ASP A 1 95 ? 2.231 -2.077 -18.783 1.00 92.50 95 ASP A N 1
ATOM 729 C CA . ASP A 1 95 ? 1.544 -2.180 -20.061 1.00 92.50 95 ASP A CA 1
ATOM 730 C C . ASP A 1 95 ? 0.042 -2.356 -19.806 1.00 92.50 95 ASP A C 1
ATOM 732 O O . ASP A 1 95 ? -0.401 -3.329 -19.190 1.00 92.50 95 ASP A O 1
ATOM 736 N N . THR A 1 96 ? -0.751 -1.389 -20.266 1.00 87.94 96 THR A N 1
ATOM 737 C CA . THR A 1 96 ? -2.206 -1.388 -20.093 1.00 87.94 96 THR A CA 1
ATOM 738 C C . THR A 1 96 ? -2.926 -2.391 -20.982 1.00 87.94 96 THR A C 1
ATOM 740 O O . THR A 1 96 ? -4.028 -2.801 -20.627 1.00 87.94 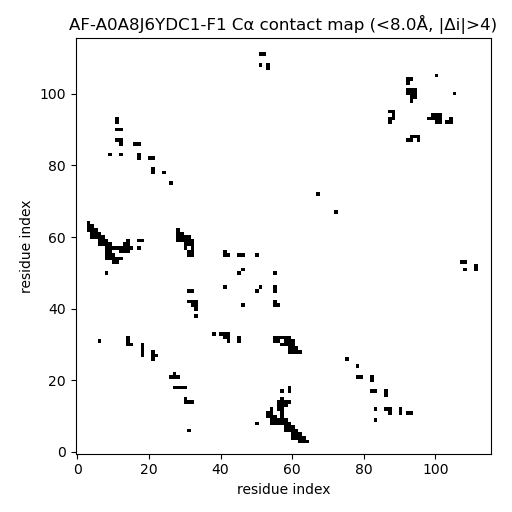96 THR A O 1
ATOM 743 N N . ASP A 1 97 ? -2.337 -2.777 -22.116 1.00 88.38 97 ASP A N 1
ATOM 744 C CA . ASP A 1 97 ? -2.969 -3.699 -23.064 1.00 88.38 97 ASP A CA 1
ATOM 745 C C . ASP A 1 97 ? -2.822 -5.153 -22.599 1.00 88.38 97 ASP A C 1
ATOM 747 O O . ASP A 1 97 ? -3.732 -5.964 -22.783 1.00 88.38 97 ASP A O 1
ATOM 751 N N . SER A 1 98 ? -1.686 -5.482 -21.978 1.00 87.88 98 SER A N 1
ATOM 752 C CA . SER A 1 98 ? -1.384 -6.826 -21.465 1.00 87.88 98 SER A CA 1
ATOM 753 C C . SER A 1 98 ? -1.595 -6.999 -19.954 1.00 87.88 98 SER A C 1
ATOM 755 O O . SER A 1 98 ? -1.463 -8.118 -19.457 1.00 87.88 98 SER A O 1
ATOM 757 N N . ASP A 1 99 ? -1.942 -5.921 -19.239 1.00 88.25 99 ASP A N 1
ATOM 758 C CA . ASP A 1 99 ? -2.041 -5.840 -17.772 1.00 88.25 99 ASP A CA 1
ATOM 759 C C . ASP A 1 99 ? -0.835 -6.468 -17.049 1.00 88.25 99 ASP A C 1
ATOM 761 O O . ASP A 1 99 ? -0.957 -7.272 -16.121 1.00 88.25 99 ASP A O 1
ATOM 765 N N . ALA A 1 100 ? 0.362 -6.119 -17.519 1.00 91.19 100 ALA A N 1
ATOM 766 C CA . ALA A 1 100 ? 1.616 -6.693 -17.051 1.00 91.19 100 ALA A CA 1
ATOM 767 C C . ALA A 1 100 ? 2.736 -5.640 -16.993 1.00 91.19 100 ALA A C 1
ATOM 769 O O . ALA A 1 100 ? 2.653 -4.601 -17.648 1.00 91.19 100 ALA A O 1
ATOM 770 N N . PRO A 1 101 ? 3.819 -5.879 -16.230 1.00 92.19 101 PRO A N 1
ATOM 771 C CA . PRO A 1 101 ? 5.000 -5.025 -16.290 1.00 92.19 101 PRO A CA 1
ATOM 772 C C . PRO A 1 101 ? 5.584 -4.981 -17.708 1.00 92.19 101 PRO A C 1
ATOM 774 O O . PRO A 1 101 ? 5.648 -6.006 -18.391 1.00 92.19 101 PRO A O 1
ATOM 777 N N . THR A 1 102 ? 6.070 -3.814 -18.134 1.00 93.12 102 THR A N 1
ATOM 778 C CA . THR A 1 102 ? 6.757 -3.678 -19.429 1.00 93.12 102 THR A CA 1
ATOM 779 C C . THR A 1 102 ? 8.030 -4.538 -19.483 1.00 93.12 102 THR A C 1
ATOM 781 O O . THR A 1 102 ? 8.587 -4.891 -18.438 1.00 93.12 102 THR A O 1
ATOM 784 N N . PRO A 1 103 ? 8.567 -4.863 -20.674 1.00 90.81 103 PRO A N 1
ATOM 785 C CA . PRO A 1 103 ? 9.825 -5.607 -20.788 1.00 90.81 103 PRO A CA 1
ATOM 786 C C . PRO A 1 103 ? 10.997 -4.956 -20.036 1.00 90.81 103 PRO A C 1
ATOM 788 O O . PRO A 1 103 ? 11.861 -5.651 -19.500 1.00 90.81 103 PRO A O 1
ATOM 791 N N . GLU A 1 104 ? 11.041 -3.625 -19.974 1.00 89.31 104 GLU A N 1
ATOM 792 C CA . GLU A 1 104 ? 12.002 -2.871 -19.167 1.00 89.31 104 GLU A CA 1
ATOM 793 C C . GLU A 1 104 ? 11.776 -3.092 -17.668 1.00 89.31 104 GLU A C 1
ATOM 795 O O . GLU A 1 104 ? 12.733 -3.330 -16.931 1.00 89.31 104 GLU A O 1
ATOM 800 N N . ALA A 1 105 ? 10.520 -3.056 -17.224 1.00 90.88 105 ALA A N 1
ATOM 801 C CA . ALA A 1 105 ? 10.139 -3.280 -15.836 1.00 90.88 105 ALA A CA 1
ATOM 802 C C . ALA A 1 105 ? 10.437 -4.718 -15.375 1.00 90.88 105 ALA A C 1
ATOM 804 O O . ALA A 1 105 ? 10.925 -4.916 -14.263 1.00 90.88 105 ALA A O 1
ATOM 805 N N . LEU A 1 106 ? 10.230 -5.716 -16.242 1.00 89.88 106 LEU A N 1
ATOM 806 C CA . LEU A 1 106 ? 10.588 -7.116 -15.979 1.00 89.88 106 LEU A CA 1
ATOM 807 C C . LEU A 1 106 ? 12.088 -7.276 -15.710 1.00 89.88 106 LEU A C 1
ATOM 809 O O . LEU A 1 106 ? 12.467 -7.882 -14.711 1.00 89.88 106 LEU A O 1
ATOM 813 N N . LYS A 1 107 ? 12.945 -6.638 -16.519 1.00 87.69 107 LYS A N 1
ATOM 814 C CA . LYS A 1 107 ? 14.402 -6.638 -16.285 1.00 87.69 107 LYS A CA 1
ATOM 815 C C . LYS A 1 107 ? 14.766 -6.026 -14.930 1.00 87.69 107 LYS A C 1
ATOM 817 O O . LYS A 1 107 ? 15.699 -6.492 -14.283 1.00 87.69 107 LYS A O 1
ATOM 822 N N . MET A 1 108 ? 14.044 -4.991 -14.490 1.00 87.75 108 MET A N 1
ATOM 823 C CA . MET A 1 108 ? 14.257 -4.398 -13.164 1.00 87.75 108 MET A CA 1
ATOM 824 C C . MET A 1 108 ? 13.864 -5.365 -12.038 1.00 87.75 108 MET A C 1
ATOM 826 O O . MET A 1 108 ? 14.558 -5.414 -11.025 1.00 87.75 108 MET A O 1
ATOM 830 N N . LEU A 1 109 ? 12.792 -6.152 -12.200 1.00 85.50 109 LEU A N 1
ATOM 831 C CA . LEU A 1 109 ? 12.409 -7.184 -11.223 1.00 85.50 109 LEU A CA 1
ATOM 832 C C . LEU A 1 109 ? 13.487 -8.264 -11.103 1.00 85.50 109 LEU A C 1
ATOM 834 O O . LEU A 1 109 ? 13.935 -8.537 -9.993 1.00 85.50 109 LEU A O 1
ATOM 838 N N . GLU A 1 110 ? 13.969 -8.781 -12.234 1.00 81.00 110 GLU A N 1
ATOM 839 C CA . GLU A 1 110 ? 15.021 -9.810 -12.289 1.00 81.00 110 GLU A CA 1
ATOM 840 C C . GLU A 1 110 ? 16.329 -9.345 -11.623 1.00 81.00 110 GLU A C 1
ATOM 842 O O . GLU A 1 110 ? 17.001 -10.107 -10.931 1.00 81.00 110 GLU A O 1
ATOM 847 N N . GLN A 1 111 ? 16.679 -8.063 -11.770 1.00 67.62 111 GLN A N 1
ATOM 848 C CA . GLN A 1 111 ? 17.860 -7.471 -11.130 1.00 67.62 111 GLN A CA 1
ATOM 849 C C . GLN A 1 111 ? 17.734 -7.351 -9.608 1.00 67.62 111 GLN A C 1
ATOM 851 O O . GLN A 1 111 ? 18.749 -7.252 -8.919 1.00 67.62 111 GLN A O 1
ATOM 856 N N . THR A 1 112 ? 16.510 -7.359 -9.072 1.00 60.66 112 THR A N 1
ATOM 857 C CA . THR A 1 112 ? 16.283 -7.195 -7.631 1.00 60.66 112 THR A CA 1
ATOM 858 C C . THR A 1 112 ? 16.362 -8.516 -6.858 1.00 60.66 112 THR A C 1
ATOM 860 O O . THR A 1 112 ? 16.457 -8.500 -5.633 1.00 60.66 112 THR A O 1
ATOM 863 N N . GLU A 1 113 ? 16.373 -9.656 -7.557 1.00 53.59 113 GLU A N 1
ATOM 864 C CA . GLU A 1 113 ? 16.485 -11.000 -6.970 1.00 53.59 113 GLU A CA 1
ATOM 865 C C . GLU A 1 113 ? 17.936 -11.484 -6.806 1.00 53.59 113 GLU A C 1
ATOM 867 O O . GLU A 1 113 ? 18.168 -12.554 -6.241 1.00 53.59 113 GLU A O 1
ATOM 872 N N . MET A 1 114 ? 18.933 -10.715 -7.260 1.00 37.62 114 MET A N 1
ATOM 873 C CA . MET A 1 114 ? 20.340 -11.045 -7.031 1.00 37.62 114 MET A CA 1
ATOM 874 C C . MET A 1 114 ? 20.762 -10.606 -5.620 1.00 37.62 114 MET A C 1
ATOM 876 O O . MET A 1 114 ? 20.842 -9.401 -5.367 1.00 37.62 114 MET A O 1
ATOM 880 N N . PRO A 1 115 ? 21.064 -11.536 -4.692 1.00 39.91 115 PRO A N 1
ATOM 881 C CA . PRO A 1 115 ? 21.658 -11.151 -3.422 1.00 39.91 115 PRO A CA 1
ATOM 882 C C . PRO A 1 115 ? 23.031 -10.530 -3.707 1.00 39.91 115 PRO A C 1
ATOM 884 O O . PRO A 1 115 ? 23.839 -11.122 -4.427 1.00 39.91 115 PRO A O 1
ATOM 887 N N . GLN A 1 116 ? 23.270 -9.328 -3.176 1.00 44.81 116 GLN A N 1
ATOM 888 C CA . GLN A 1 116 ? 24.633 -8.818 -3.021 1.00 44.81 116 GLN A CA 1
ATOM 889 C C . GLN A 1 116 ? 25.393 -9.655 -1.995 1.00 44.81 116 GLN A C 1
ATOM 891 O O . GLN A 1 116 ? 24.776 -10.022 -0.967 1.00 44.81 116 GLN A O 1
#

Secondary structure (DSSP, 8-state):
--TTEEEEE-TTS-HHHHHHHHHHTT---EE-S-TTSS--PPPHHHHHTT--HHHHTTEEEEE--TT--HHHHHHHHHHHHHHHHHHHTT-TTEETTTTEE-HHHHHHHHHHTS--

pLDDT: mean 85.73, std 14.54, range [37.62, 97.69]

Solvent-accessible surface area (backbone atoms only — not comparable to full-atom values): 6818 Å² total; per-residue (Å²): 133,65,92,49,56,49,76,51,62,38,69,59,37,54,19,68,61,52,51,54,56,34,46,78,75,73,45,86,69,42,63,57,34,37,94,82,71,94,51,93,60,69,25,70,66,49,54,75,67,66,49,44,80,63,16,41,47,14,13,37,33,46,76,62,55,98,80,64,49,70,67,61,50,51,51,47,66,62,48,50,61,54,52,52,54,56,48,31,67,74,20,95,42,38,34,75,90,76,74,40,65,29,78,71,40,48,53,54,53,63,62,60,72,60,82,128

Foldseek 3Di:
DDPQKDKDFAFQFALVLLQVVCVVVVHDWDFQQDPPDPDNDGRPVCVVVLPQPRGRRNMIMGGHDPPDDVVNVVSCVVCNVVSSLVRLVVGPQADPVVRGGDPVNVVSVVVSPDDD

Radius of gyration: 14.99 Å; Cα contacts (8 Å, |Δi|>4): 146; chains: 1; bounding box: 41×27×42 Å

Nearest PDB structures (foldseek):
  4eb7-assembly1_A  TM=9.108E-01  e=4.052E-08  Archaeoglobus fulgidus DSM 4304
  4eb7-assembly1_B  TM=8.966E-01  e=3.589E-07  Archaeoglobus fulgidus DSM 4304
  8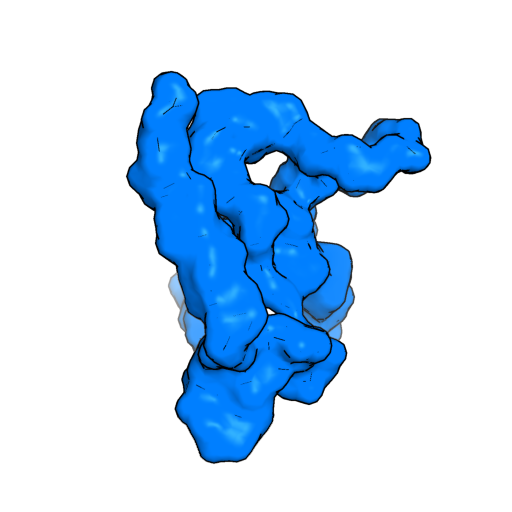rme-assembly1_A  TM=8.571E-01  e=1.520E-07  Homo sapiens
  8pk8-assembly1_A  TM=8.130E-01  e=1.260E-06  Homo sapiens
  5wkp-assembly1_E  TM=8.274E-01  e=5.048E-06  Homo sapiens